Protein AF-B3QSM3-F1 (afdb_monomer)

Nearest PDB structures (foldseek):
  4ilo-assembly1_A  TM=9.867E-01  e=3.973E+00  Chlamydia trachomatis L2/434/Bu
  3k6c-assembly1_J  TM=7.229E-01  e=2.613E+00  Nitrosomonas europaea
  3na7-assembly1_A  TM=9.692E-01  e=6.479E+00  Helicobacter pylori NCTC 11638
  5n5f-assembly1_B  TM=9.106E-01  e=6.947E+00  Haliangium ochraceum
  3k6c-assembly1_A  TM=5.207E-01  e=1.212E+00  Nitrosomonas europaea

pLDDT: mean 82.06, std 15.87, range [51.16, 96.12]

Organism: Chloroherpeton thalassium (strain ATCC 35110 / GB-78) (NCBI:txid517418)

Radius of gyration: 25.01 Å; Cα contacts (8 Å, |Δi|>4): 29; chains: 1; bounding box: 56×39×69 Å

Structure (mmCIF, N/CA/C/O backbone):
data_AF-B3QSM3-F1
#
_entry.id   AF-B3QSM3-F1
#
loop_
_atom_site.group_PDB
_atom_site.id
_atom_site.type_symbol
_atom_site.label_atom_id
_atom_site.label_alt_id
_atom_site.label_comp_id
_atom_site.label_asym_id
_atom_site.label_entity_id
_atom_site.label_seq_id
_atom_site.pdbx_PDB_ins_code
_atom_site.Cartn_x
_atom_site.Cartn_y
_atom_site.Cartn_z
_atom_site.occupancy
_atom_site.B_iso_or_equiv
_atom_site.auth_seq_id
_atom_site.auth_comp_id
_atom_site.auth_asym_id
_atom_site.auth_atom_id
_atom_site.pdbx_PDB_model_num
ATOM 1 N N . MET A 1 1 ? -0.540 8.948 -18.909 1.00 60.03 1 MET A N 1
ATOM 2 C CA . MET A 1 1 ? -0.438 8.324 -17.579 1.00 60.03 1 MET A CA 1
ATOM 3 C C . MET A 1 1 ? 0.063 6.921 -17.821 1.00 60.03 1 MET A C 1
ATOM 5 O O . MET A 1 1 ? -0.609 6.199 -18.552 1.00 60.03 1 MET A O 1
ATOM 9 N N . SER A 1 2 ? 1.270 6.604 -17.356 1.00 83.31 2 SER A N 1
ATOM 10 C CA . SER A 1 2 ? 1.852 5.272 -17.561 1.00 83.31 2 SER A CA 1
ATOM 11 C C . SER A 1 2 ? 1.156 4.236 -16.671 1.00 83.31 2 SER A C 1
ATOM 13 O O . SER A 1 2 ? 0.551 4.590 -15.654 1.00 83.31 2 SER A O 1
ATOM 15 N N . ASP A 1 3 ? 1.248 2.952 -17.024 1.00 89.06 3 ASP A N 1
ATOM 16 C CA . ASP A 1 3 ? 0.707 1.862 -16.196 1.00 89.06 3 ASP A CA 1
ATOM 17 C C . ASP A 1 3 ? 1.289 1.895 -14.772 1.00 89.06 3 ASP A C 1
ATOM 19 O O . ASP A 1 3 ? 0.599 1.604 -13.794 1.00 89.06 3 ASP A O 1
ATOM 23 N N . LEU A 1 4 ? 2.545 2.333 -14.634 1.00 88.12 4 LEU A N 1
ATOM 24 C CA . LEU A 1 4 ? 3.203 2.523 -13.346 1.00 88.12 4 LEU A CA 1
ATOM 25 C C . LEU A 1 4 ? 2.542 3.631 -12.514 1.00 88.12 4 LEU A C 1
ATOM 27 O O . LEU A 1 4 ? 2.291 3.444 -11.325 1.00 88.12 4 LEU A O 1
ATOM 31 N N . GLU A 1 5 ? 2.202 4.765 -13.128 1.00 88.50 5 GLU A N 1
ATOM 32 C CA . GLU A 1 5 ? 1.496 5.854 -12.447 1.00 88.50 5 GLU A CA 1
ATOM 33 C C . GLU A 1 5 ? 0.082 5.456 -12.016 1.00 88.50 5 GLU A C 1
ATOM 35 O O . GLU A 1 5 ? -0.349 5.817 -10.918 1.00 88.50 5 GLU A O 1
ATOM 40 N N . ALA A 1 6 ? -0.623 4.678 -12.842 1.00 92.56 6 ALA A N 1
ATOM 41 C CA . ALA A 1 6 ? -1.932 4.134 -12.493 1.00 92.56 6 ALA A CA 1
ATOM 42 C C . ALA A 1 6 ? -1.841 3.166 -11.300 1.00 92.56 6 ALA A C 1
ATOM 44 O O . ALA A 1 6 ? -2.650 3.249 -10.373 1.00 92.56 6 ALA A O 1
ATOM 45 N N . ASN A 1 7 ? -0.818 2.306 -11.275 1.00 91.94 7 ASN A N 1
ATOM 46 C CA . ASN A 1 7 ? -0.565 1.390 -10.162 1.00 91.94 7 ASN A CA 1
ATOM 47 C C . ASN A 1 7 ? -0.221 2.137 -8.865 1.00 91.94 7 ASN A C 1
ATOM 49 O O . ASN A 1 7 ? -0.756 1.807 -7.808 1.00 91.94 7 ASN A O 1
ATOM 53 N N . ILE A 1 8 ? 0.613 3.181 -8.935 1.00 92.69 8 ILE A N 1
ATOM 54 C CA . ILE A 1 8 ? 0.935 4.027 -7.775 1.00 92.69 8 ILE A CA 1
ATOM 55 C C . ILE A 1 8 ? -0.334 4.691 -7.222 1.00 92.69 8 ILE A C 1
ATOM 57 O O . ILE A 1 8 ? -0.558 4.683 -6.009 1.00 92.69 8 ILE A O 1
ATOM 61 N N . ALA A 1 9 ? -1.187 5.235 -8.095 1.00 93.31 9 ALA A N 1
ATOM 62 C CA . ALA A 1 9 ? -2.442 5.859 -7.686 1.00 93.31 9 ALA A CA 1
ATOM 63 C C . ALA A 1 9 ? -3.395 4.856 -7.009 1.00 93.31 9 ALA A C 1
ATOM 65 O O . ALA A 1 9 ? -3.973 5.174 -5.969 1.00 93.31 9 ALA A O 1
ATOM 66 N N . ALA A 1 10 ? -3.516 3.639 -7.549 1.00 94.81 10 ALA A N 1
ATOM 67 C CA . ALA A 1 10 ? -4.346 2.583 -6.971 1.00 94.81 10 ALA A CA 1
ATOM 68 C C . ALA A 1 10 ? -3.858 2.161 -5.574 1.00 94.81 10 ALA A C 1
ATOM 70 O O . ALA A 1 10 ? -4.646 2.102 -4.631 1.00 94.81 10 ALA A O 1
ATOM 71 N N . VAL A 1 11 ? -2.548 1.952 -5.412 1.00 94.62 11 VAL A N 1
ATOM 72 C CA . VAL A 1 11 ? -1.935 1.601 -4.120 1.00 94.62 11 VAL A CA 1
ATOM 73 C C . VAL A 1 11 ? -2.159 2.706 -3.078 1.00 94.62 11 VAL A C 1
ATOM 75 O O . VAL A 1 11 ? -2.448 2.414 -1.917 1.00 94.62 11 VAL A O 1
ATOM 78 N N . MET A 1 12 ? -2.093 3.980 -3.476 1.00 94.06 12 MET A N 1
ATOM 79 C CA . MET A 1 12 ? -2.361 5.113 -2.579 1.00 94.06 12 MET A CA 1
ATOM 80 C C . MET A 1 12 ? -3.830 5.215 -2.146 1.00 94.06 12 MET A C 1
ATOM 82 O O . MET A 1 12 ? -4.110 5.577 -0.994 1.00 94.06 12 MET A O 1
ATOM 86 N N . ASP A 1 13 ? -4.771 4.882 -3.031 1.00 96.06 13 ASP A N 1
ATOM 87 C CA . ASP A 1 13 ? -6.196 4.825 -2.689 1.00 96.06 13 ASP A CA 1
ATOM 88 C C . ASP A 1 13 ? -6.475 3.693 -1.687 1.00 96.06 13 ASP A C 1
ATOM 90 O O . ASP A 1 13 ? -7.096 3.912 -0.639 1.00 96.06 13 ASP A O 1
ATOM 94 N N . GLU A 1 14 ? -5.910 2.506 -1.929 1.00 95.81 14 GLU A N 1
ATOM 95 C CA . GLU A 1 14 ? -6.007 1.373 -1.004 1.00 95.81 14 GLU A CA 1
ATOM 96 C C . GLU A 1 14 ? -5.388 1.683 0.365 1.00 95.81 14 GLU A C 1
ATOM 98 O O . GLU A 1 14 ? -5.995 1.379 1.397 1.00 95.81 14 GLU A O 1
ATOM 103 N N . LEU A 1 15 ? -4.228 2.350 0.399 1.00 95.12 15 LEU A N 1
ATOM 104 C CA . LEU A 1 15 ? -3.571 2.776 1.638 1.00 95.12 15 LEU A CA 1
ATOM 105 C C . LEU A 1 15 ? -4.473 3.715 2.444 1.00 95.12 15 LEU A C 1
ATOM 107 O O . LEU A 1 15 ? -4.678 3.530 3.648 1.00 95.12 15 LEU A O 1
ATOM 111 N N . THR A 1 16 ? -5.040 4.715 1.769 1.00 95.75 16 THR A N 1
ATOM 112 C CA . THR A 1 16 ? -5.945 5.697 2.374 1.00 95.75 16 THR A CA 1
ATOM 113 C C . THR A 1 16 ? -7.180 5.017 2.954 1.00 95.75 16 THR A C 1
ATOM 115 O O . THR A 1 16 ? -7.571 5.288 4.096 1.00 95.75 16 THR A O 1
ATOM 118 N N . ARG A 1 17 ? -7.768 4.080 2.205 1.00 96.12 17 ARG A N 1
ATOM 119 C CA . ARG A 1 17 ? -8.928 3.308 2.646 1.00 96.12 17 ARG A CA 1
ATOM 120 C C . ARG A 1 17 ? -8.600 2.425 3.849 1.00 96.12 17 ARG A C 1
ATOM 122 O O . ARG A 1 17 ? -9.338 2.460 4.833 1.00 96.12 17 ARG A O 1
ATOM 129 N N . ALA A 1 18 ? -7.488 1.693 3.815 1.00 95.12 18 ALA A N 1
ATOM 130 C CA . ALA A 1 18 ? -7.057 0.837 4.918 1.00 95.12 18 ALA A CA 1
ATOM 131 C C . ALA A 1 18 ? -6.819 1.642 6.208 1.00 95.12 18 ALA A C 1
ATOM 133 O O . ALA A 1 18 ? -7.280 1.241 7.276 1.00 95.12 18 ALA A O 1
ATOM 134 N N . MET A 1 19 ? -6.187 2.818 6.118 1.00 94.69 19 MET A N 1
ATOM 135 C CA . MET A 1 19 ? -6.012 3.719 7.266 1.00 94.69 19 MET A CA 1
ATOM 136 C C . MET A 1 19 ? -7.346 4.259 7.803 1.00 94.69 19 MET A C 1
ATOM 138 O O . MET A 1 19 ? -7.526 4.378 9.019 1.00 94.69 19 MET A O 1
ATOM 142 N N . ALA A 1 20 ? -8.297 4.578 6.921 1.00 95.69 20 ALA A N 1
ATOM 143 C CA . ALA A 1 20 ? -9.620 5.040 7.328 1.00 95.69 20 ALA A CA 1
ATOM 144 C C . ALA A 1 20 ? -10.404 3.949 8.076 1.00 95.69 20 ALA A C 1
ATOM 146 O O . ALA A 1 20 ? -10.996 4.236 9.118 1.00 95.69 20 ALA A O 1
ATOM 147 N N . GLU A 1 21 ? -10.379 2.707 7.587 1.00 94.88 21 GLU A N 1
ATOM 148 C CA . GLU A 1 21 ? -11.022 1.569 8.254 1.00 94.88 21 GLU A CA 1
ATOM 149 C C . GLU A 1 21 ? -10.331 1.218 9.577 1.00 94.88 21 GLU A C 1
ATOM 151 O O . GLU A 1 21 ? -10.996 1.052 10.601 1.00 94.88 21 GLU A O 1
ATOM 156 N N . MET A 1 22 ? -8.996 1.247 9.616 1.00 94.12 22 MET A N 1
ATOM 157 C CA . MET A 1 22 ? -8.222 1.084 10.850 1.00 94.12 22 MET A CA 1
ATOM 158 C C . MET A 1 22 ? -8.629 2.086 11.936 1.00 94.12 22 MET A C 1
ATOM 160 O O . MET A 1 22 ? -8.720 1.733 13.112 1.00 94.12 22 MET A O 1
ATOM 164 N N . LYS A 1 23 ? -8.853 3.350 11.551 1.00 93.81 23 LYS A N 1
ATOM 165 C CA . LYS A 1 23 ? -9.249 4.426 12.469 1.00 93.81 2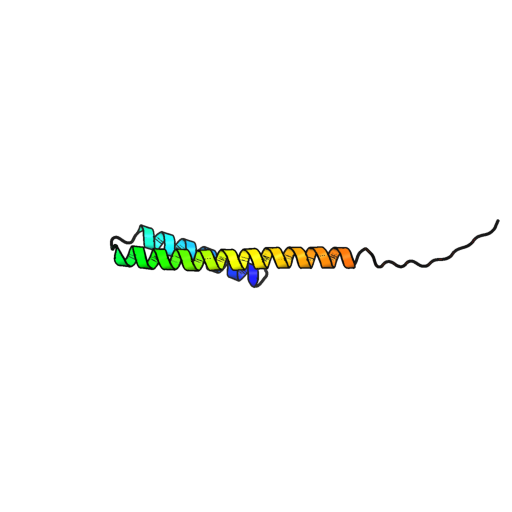3 LYS A CA 1
ATOM 166 C C . LYS A 1 23 ? -10.675 4.248 12.993 1.00 93.81 23 LYS A C 1
ATOM 168 O O . LYS A 1 23 ? -10.956 4.665 14.115 1.00 93.81 23 LYS A O 1
ATOM 173 N N . LYS A 1 24 ? -11.569 3.671 12.186 1.00 94.44 24 LYS A N 1
ATOM 174 C CA . LYS A 1 24 ? -12.962 3.389 12.565 1.00 94.44 24 LYS A CA 1
ATOM 175 C C . LYS A 1 24 ? -13.099 2.119 13.399 1.00 94.44 24 LYS A C 1
ATOM 177 O O . LYS A 1 24 ? -14.040 2.024 14.183 1.00 94.44 24 LYS A O 1
ATOM 182 N N . SER A 1 25 ? -12.193 1.157 13.231 1.00 93.19 25 SER A N 1
ATOM 183 C CA . SER A 1 25 ? -12.269 -0.115 13.939 1.00 93.19 25 SER A CA 1
ATOM 184 C C . SER A 1 25 ? -12.113 0.072 15.451 1.00 93.19 25 SER A C 1
ATOM 186 O O . SER A 1 25 ? -11.175 0.702 15.946 1.00 93.19 25 SER A O 1
ATOM 188 N N . THR A 1 26 ? -13.045 -0.513 16.200 1.00 92.31 26 THR A N 1
ATOM 189 C CA . THR A 1 26 ? -13.035 -0.560 17.668 1.00 92.31 26 THR A CA 1
ATOM 190 C C . THR A 1 26 ? -12.469 -1.875 18.203 1.00 92.31 26 THR A C 1
ATOM 192 O O . THR A 1 26 ? -12.284 -2.014 19.411 1.00 92.31 26 THR A O 1
ATOM 195 N N . ASN A 1 27 ? -12.202 -2.846 17.325 1.00 95.75 27 ASN A N 1
ATOM 196 C CA . ASN A 1 27 ? -11.675 -4.156 17.678 1.00 95.75 27 ASN A CA 1
ATOM 197 C C . ASN A 1 27 ? -10.145 -4.165 17.512 1.00 95.75 27 ASN A C 1
ATOM 199 O O . ASN A 1 27 ? -9.613 -3.774 16.476 1.00 95.75 27 ASN A O 1
ATOM 203 N N . LEU A 1 28 ? -9.422 -4.607 18.545 1.00 93.19 28 LEU A N 1
ATOM 204 C CA . LEU A 1 28 ? -7.959 -4.668 18.516 1.00 93.19 28 LEU A CA 1
ATOM 205 C C . LEU A 1 28 ? -7.430 -5.609 17.422 1.00 93.19 28 LEU A C 1
ATOM 207 O O . LEU A 1 28 ? -6.434 -5.286 16.783 1.00 93.19 28 LEU A O 1
ATOM 211 N N . GLU A 1 29 ? -8.090 -6.743 17.198 1.00 96.00 29 GLU A N 1
ATOM 212 C CA . GLU A 1 29 ? -7.700 -7.725 16.186 1.00 96.00 29 GLU A CA 1
ATOM 213 C C . GLU A 1 29 ? -7.857 -7.158 14.771 1.00 96.0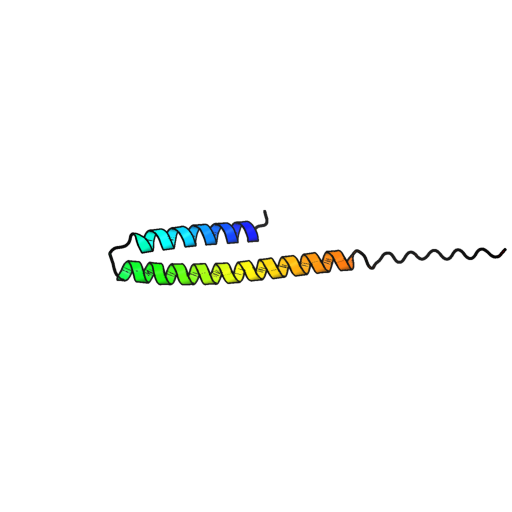0 29 GLU A C 1
ATOM 215 O O . GLU A 1 29 ? -6.925 -7.220 13.975 1.00 96.00 29 GLU A O 1
ATOM 220 N N . GLU A 1 30 ? -8.982 -6.502 14.485 1.00 94.19 30 GLU A N 1
ATOM 221 C CA . GLU A 1 30 ? -9.193 -5.797 13.215 1.00 94.19 30 GLU A CA 1
ATOM 222 C C . GLU A 1 30 ? -8.183 -4.659 13.025 1.00 94.19 30 GLU A C 1
ATOM 224 O O . GLU A 1 30 ? -7.600 -4.520 11.951 1.00 94.19 30 GLU A O 1
ATOM 229 N N . ARG A 1 31 ? -7.908 -3.859 14.068 1.00 94.75 31 ARG A N 1
ATOM 230 C CA . ARG A 1 31 ? -6.872 -2.814 14.001 1.00 94.75 31 ARG A CA 1
ATOM 231 C C . ARG A 1 31 ? -5.496 -3.399 13.695 1.00 94.75 31 ARG A C 1
ATOM 233 O O . ARG A 1 31 ? -4.753 -2.787 12.935 1.00 94.75 31 ARG A O 1
ATOM 240 N N . LEU A 1 32 ? -5.149 -4.560 14.251 1.00 95.69 32 LEU A N 1
ATOM 241 C CA . LEU A 1 32 ? -3.896 -5.253 13.933 1.00 95.69 32 LEU A CA 1
ATOM 242 C C . LEU A 1 32 ? -3.871 -5.736 12.479 1.00 95.69 32 LEU A C 1
ATOM 244 O O . LEU A 1 32 ? -2.874 -5.516 11.796 1.00 95.69 32 LEU A O 1
ATOM 248 N N . GLN A 1 33 ? -4.967 -6.311 11.982 1.00 96.06 33 GLN A N 1
ATOM 249 C CA . GLN A 1 33 ? -5.078 -6.735 10.582 1.00 96.06 33 GLN A CA 1
ATOM 250 C C . GLN A 1 33 ? -4.914 -5.551 9.620 1.00 96.06 33 GLN A C 1
ATOM 252 O O . GLN A 1 33 ? -4.092 -5.612 8.704 1.00 96.06 33 GLN A O 1
ATOM 257 N N . TYR A 1 34 ? -5.611 -4.436 9.869 1.00 95.75 34 TYR A N 1
ATOM 258 C CA . TYR A 1 34 ? -5.425 -3.215 9.085 1.00 95.75 34 TYR A CA 1
ATOM 259 C C . TYR A 1 34 ? -4.007 -2.648 9.222 1.00 95.75 34 TYR A C 1
ATOM 261 O O . TYR A 1 34 ? -3.483 -2.109 8.255 1.00 95.75 34 TYR A O 1
ATOM 269 N N . SER A 1 35 ? -3.345 -2.807 10.374 1.00 94.50 35 SER A N 1
ATOM 270 C CA . SER A 1 35 ? -1.952 -2.372 10.558 1.00 94.50 35 SER A CA 1
ATOM 271 C C . SER A 1 35 ? -1.002 -3.136 9.649 1.00 94.50 35 SER A C 1
ATOM 273 O O . SER A 1 35 ? -0.113 -2.538 9.045 1.00 94.50 35 SER A O 1
ATOM 275 N N . THR A 1 36 ? -1.177 -4.455 9.566 1.00 96.06 36 THR A N 1
ATOM 276 C CA . THR A 1 36 ? -0.403 -5.312 8.667 1.00 96.06 36 THR A CA 1
ATOM 277 C C . THR A 1 36 ? -0.680 -4.952 7.214 1.00 96.06 36 THR A C 1
ATOM 279 O O . THR A 1 36 ? 0.258 -4.827 6.433 1.00 96.06 36 THR A O 1
ATOM 282 N N . LEU A 1 37 ? -1.947 -4.721 6.863 1.00 95.50 37 LEU A N 1
ATOM 283 C CA . LEU A 1 37 ? -2.331 -4.318 5.514 1.00 95.50 37 LEU A CA 1
ATOM 284 C C . LEU A 1 37 ? -1.695 -2.978 5.115 1.00 95.50 37 LEU A C 1
ATOM 286 O O . LEU A 1 37 ? -1.061 -2.897 4.070 1.00 95.50 37 LEU A O 1
ATOM 290 N N . VAL A 1 38 ? -1.793 -1.955 5.970 1.00 95.31 38 VAL A N 1
ATOM 291 C CA . VAL A 1 38 ? -1.177 -0.634 5.754 1.00 95.31 38 VAL A CA 1
ATOM 292 C C . VAL A 1 38 ? 0.328 -0.759 5.534 1.00 95.31 38 VAL A C 1
ATOM 294 O O . VAL A 1 38 ? 0.862 -0.130 4.625 1.00 95.31 38 VAL A O 1
ATOM 297 N N . LYS A 1 39 ? 1.013 -1.595 6.325 1.00 95.19 39 LYS A N 1
ATOM 298 C CA . LYS A 1 39 ? 2.447 -1.839 6.146 1.00 95.19 39 LYS A CA 1
ATOM 299 C C . LYS A 1 39 ? 2.745 -2.456 4.776 1.00 95.19 39 LYS A C 1
ATOM 301 O O . LYS A 1 39 ? 3.580 -1.928 4.055 1.00 95.19 39 LYS A O 1
ATOM 306 N N . ASN A 1 40 ? 2.029 -3.512 4.395 1.00 95.44 40 ASN A N 1
ATOM 307 C CA . ASN A 1 40 ? 2.257 -4.191 3.118 1.00 95.44 40 ASN A CA 1
ATOM 308 C C . ASN A 1 40 ? 2.006 -3.266 1.914 1.00 95.44 40 ASN A C 1
ATOM 310 O O . ASN A 1 40 ? 2.772 -3.279 0.955 1.00 95.44 40 ASN A O 1
ATOM 314 N N . ILE A 1 41 ? 0.953 -2.444 1.972 1.00 94.06 41 ILE A N 1
ATOM 315 C CA . ILE A 1 41 ? 0.640 -1.465 0.922 1.00 94.06 41 ILE A CA 1
ATOM 316 C C . ILE A 1 41 ? 1.716 -0.367 0.875 1.00 94.06 41 ILE A C 1
ATOM 318 O O . ILE A 1 41 ? 2.144 0.030 -0.207 1.00 94.06 41 ILE A O 1
ATOM 322 N N . SER A 1 42 ? 2.200 0.095 2.033 1.00 93.44 42 SER A N 1
ATOM 323 C CA . SER A 1 42 ? 3.303 1.061 2.109 1.00 93.44 42 SER A CA 1
ATOM 324 C C . SER A 1 42 ? 4.595 0.515 1.494 1.00 93.44 42 SER A C 1
ATOM 326 O O . SER A 1 42 ? 5.282 1.251 0.788 1.00 93.44 42 SER A O 1
ATOM 328 N N . ASP A 1 43 ? 4.924 -0.754 1.742 1.00 94.38 43 ASP A N 1
ATOM 329 C CA . ASP A 1 43 ? 6.100 -1.404 1.156 1.00 94.38 43 ASP A CA 1
ATOM 330 C C . ASP A 1 43 ? 5.959 -1.483 -0.380 1.00 94.38 43 ASP A C 1
ATOM 332 O O . ASP A 1 43 ? 6.882 -1.119 -1.109 1.00 94.38 43 ASP A O 1
ATOM 336 N N . ALA A 1 44 ? 4.772 -1.844 -0.888 1.00 93.50 44 ALA A N 1
ATOM 337 C CA . ALA A 1 44 ? 4.487 -1.860 -2.327 1.00 93.50 44 ALA A CA 1
ATOM 338 C C . ALA A 1 44 ? 4.603 -0.466 -2.973 1.00 93.50 44 ALA A C 1
ATOM 340 O O . ALA A 1 44 ? 5.187 -0.326 -4.048 1.00 93.50 44 ALA A O 1
ATOM 341 N N . TYR A 1 45 ? 4.098 0.580 -2.308 1.00 92.69 45 TYR A N 1
ATOM 342 C CA . TYR A 1 45 ? 4.231 1.963 -2.774 1.00 92.69 45 TYR A CA 1
ATOM 343 C C . TYR A 1 45 ? 5.699 2.387 -2.910 1.00 92.69 45 TYR A C 1
ATOM 345 O O . TYR A 1 45 ? 6.072 3.015 -3.904 1.00 92.69 45 TYR A O 1
ATOM 353 N N . GLN A 1 46 ? 6.545 2.028 -1.938 1.00 91.88 46 GLN A N 1
ATOM 354 C CA . GLN A 1 46 ? 7.977 2.329 -1.995 1.00 91.88 46 GLN A CA 1
ATOM 355 C C . GLN A 1 46 ? 8.650 1.643 -3.186 1.00 91.88 46 GLN A C 1
ATOM 357 O O . GLN A 1 46 ? 9.377 2.306 -3.923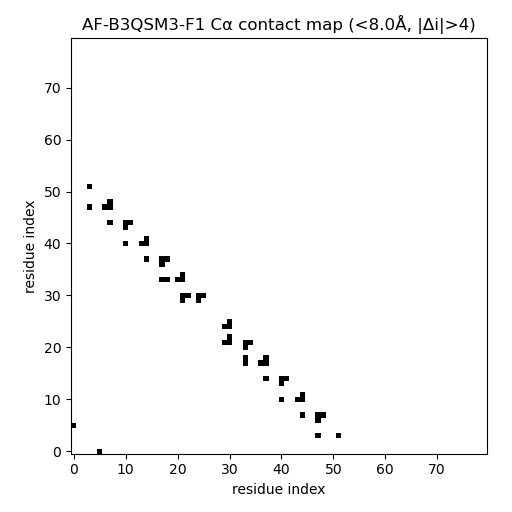 1.00 91.88 46 GLN A O 1
ATOM 362 N N . THR A 1 47 ? 8.361 0.360 -3.427 1.00 93.19 47 THR A N 1
ATOM 363 C CA . THR A 1 47 ? 8.896 -0.369 -4.587 1.00 93.19 47 THR A CA 1
ATOM 364 C C . THR A 1 47 ? 8.484 0.274 -5.911 1.00 93.19 47 THR A C 1
ATOM 366 O O . THR A 1 47 ? 9.330 0.479 -6.777 1.00 93.19 47 THR 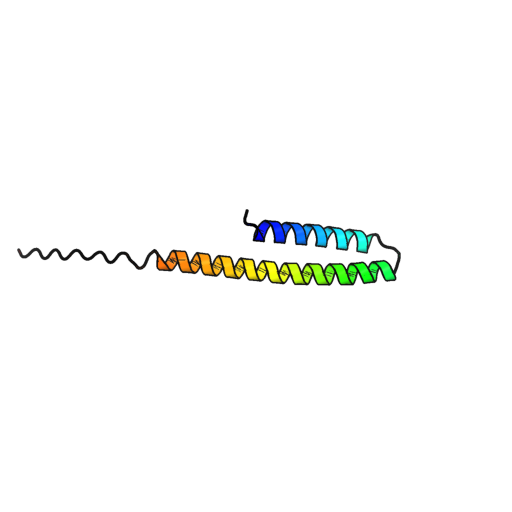A O 1
ATOM 369 N N . LEU A 1 48 ? 7.209 0.647 -6.068 1.00 90.62 48 LEU A N 1
ATOM 370 C CA . LEU A 1 48 ? 6.730 1.293 -7.296 1.00 90.62 48 LEU A CA 1
ATOM 371 C C . LEU A 1 48 ? 7.334 2.690 -7.496 1.00 90.62 48 LEU A C 1
ATOM 373 O O . LEU A 1 48 ? 7.618 3.082 -8.624 1.00 90.62 48 LEU A O 1
ATOM 377 N N . THR A 1 49 ? 7.557 3.435 -6.412 1.00 88.38 49 THR A N 1
ATOM 378 C CA . THR A 1 49 ? 8.191 4.761 -6.477 1.00 88.38 49 THR A CA 1
ATOM 379 C C . THR A 1 49 ? 9.659 4.656 -6.892 1.00 88.38 49 THR A C 1
ATOM 381 O O . THR A 1 49 ? 10.118 5.463 -7.692 1.00 88.38 49 THR A O 1
ATOM 384 N N . MET A 1 50 ? 10.384 3.648 -6.395 1.00 90.88 50 MET A N 1
ATOM 385 C CA . MET A 1 50 ? 11.754 3.365 -6.842 1.00 90.88 50 MET A CA 1
ATOM 386 C C . MET A 1 50 ? 11.782 3.010 -8.329 1.00 90.88 50 MET A C 1
ATOM 388 O O . MET A 1 50 ? 12.522 3.635 -9.073 1.00 90.88 50 MET A O 1
ATOM 392 N N . ALA A 1 51 ? 10.892 2.120 -8.781 1.00 87.38 51 ALA A N 1
ATOM 393 C CA . ALA A 1 51 ? 10.779 1.784 -10.200 1.00 87.38 51 ALA A CA 1
ATOM 394 C C . ALA A 1 51 ? 10.457 3.007 -11.078 1.00 87.38 51 ALA A C 1
ATOM 396 O O . ALA A 1 51 ? 10.929 3.093 -12.206 1.00 87.38 51 ALA A O 1
ATOM 397 N N . LYS A 1 52 ? 9.675 3.971 -10.568 1.00 86.38 52 LYS A N 1
ATOM 398 C CA . LYS A 1 52 ? 9.392 5.220 -11.289 1.00 86.38 52 LYS A CA 1
ATOM 399 C C . LYS A 1 52 ? 10.635 6.098 -11.393 1.00 86.38 52 LYS A C 1
ATOM 401 O O . LYS A 1 52 ? 10.854 6.703 -12.433 1.00 86.38 52 LYS A O 1
ATOM 406 N N . ASN A 1 53 ? 11.421 6.183 -10.323 1.00 82.94 53 ASN A N 1
ATOM 407 C CA . ASN A 1 53 ? 12.676 6.926 -10.344 1.00 82.94 53 ASN A CA 1
ATOM 408 C C . ASN A 1 53 ? 13.695 6.294 -11.296 1.00 82.94 53 ASN A C 1
ATOM 410 O O . ASN A 1 53 ? 14.359 7.041 -12.000 1.00 82.94 53 ASN A O 1
ATOM 414 N N . ASP A 1 54 ? 13.781 4.964 -11.350 1.00 80.56 54 ASP A N 1
ATOM 415 C CA . ASP A 1 54 ? 14.663 4.265 -12.291 1.00 80.56 54 ASP A CA 1
ATOM 416 C C . ASP A 1 54 ? 14.226 4.516 -13.746 1.00 80.56 54 ASP A C 1
ATOM 418 O O . ASP A 1 54 ? 15.061 4.880 -14.561 1.00 80.56 54 ASP A O 1
ATOM 422 N N . GLN A 1 55 ? 12.919 4.456 -14.054 1.00 77.62 55 GLN A N 1
ATOM 423 C CA . GLN A 1 55 ? 12.404 4.834 -15.384 1.00 77.62 55 GLN A CA 1
ATOM 424 C C . GLN A 1 55 ? 12.757 6.275 -15.764 1.00 77.62 55 GLN A C 1
ATOM 426 O O . GLN A 1 55 ? 13.153 6.524 -16.890 1.00 77.62 55 GLN A O 1
ATOM 431 N N . MET A 1 56 ? 12.647 7.223 -14.827 1.00 70.88 56 MET A N 1
ATOM 432 C CA . MET A 1 56 ? 13.013 8.616 -15.104 1.00 70.88 56 MET A CA 1
ATOM 433 C C . MET A 1 56 ? 14.518 8.798 -15.342 1.00 70.88 56 MET A C 1
ATOM 435 O O . MET A 1 56 ? 14.886 9.703 -16.077 1.00 70.88 56 MET A O 1
ATOM 439 N N . MET A 1 57 ? 15.373 7.970 -14.733 1.00 71.50 57 MET A N 1
ATOM 440 C CA . MET A 1 57 ? 16.820 7.989 -14.982 1.00 71.50 57 MET A CA 1
ATOM 441 C C . MET A 1 57 ? 17.184 7.334 -16.319 1.00 71.50 57 MET A C 1
ATOM 443 O O . MET A 1 57 ? 18.095 7.812 -16.983 1.00 71.50 57 MET A O 1
ATOM 447 N N . ASP A 1 58 ? 16.487 6.263 -16.710 1.00 68.44 58 ASP A N 1
ATOM 448 C CA . ASP A 1 58 ? 16.665 5.622 -18.019 1.00 68.44 58 ASP A CA 1
ATOM 449 C C . ASP A 1 58 ? 16.203 6.557 -19.150 1.00 68.44 58 ASP A C 1
ATOM 451 O O . ASP A 1 58 ?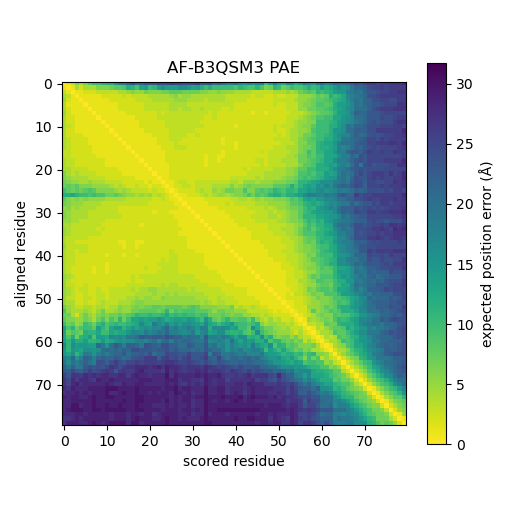 16.950 6.758 -20.104 1.00 68.44 58 ASP A O 1
ATOM 455 N N . ASP A 1 59 ? 15.037 7.202 -19.002 1.00 64.44 59 ASP A N 1
ATOM 456 C CA . ASP A 1 59 ? 14.539 8.209 -19.952 1.00 64.44 59 ASP A CA 1
ATOM 457 C C . ASP A 1 59 ? 15.507 9.411 -20.049 1.00 64.44 59 ASP A C 1
ATOM 459 O O . ASP A 1 59 ? 15.741 9.938 -21.132 1.00 64.44 59 ASP A O 1
ATOM 463 N N . GLU A 1 60 ? 16.096 9.845 -18.923 1.00 62.50 60 GLU A N 1
ATOM 464 C CA . GLU A 1 60 ? 17.106 10.914 -18.907 1.00 62.50 60 GLU A CA 1
ATOM 465 C C . GLU A 1 60 ? 18.433 10.465 -19.535 1.00 62.50 60 GLU A C 1
ATOM 467 O O . GLU A 1 60 ? 19.127 11.295 -20.091 1.00 62.50 60 GLU A O 1
ATOM 472 N N . LEU A 1 61 ? 18.812 9.187 -19.502 1.00 57.25 61 LEU A N 1
ATOM 473 C CA . LEU A 1 61 ? 20.018 8.707 -20.191 1.00 57.25 61 LEU A CA 1
ATOM 474 C C . LEU A 1 61 ? 19.812 8.581 -21.706 1.00 57.25 61 LEU A C 1
ATOM 476 O O . LEU A 1 61 ? 20.722 8.912 -22.462 1.00 57.25 61 LEU A O 1
ATOM 480 N N . GLU A 1 62 ? 18.630 8.143 -22.143 1.00 58.69 62 GLU A N 1
AT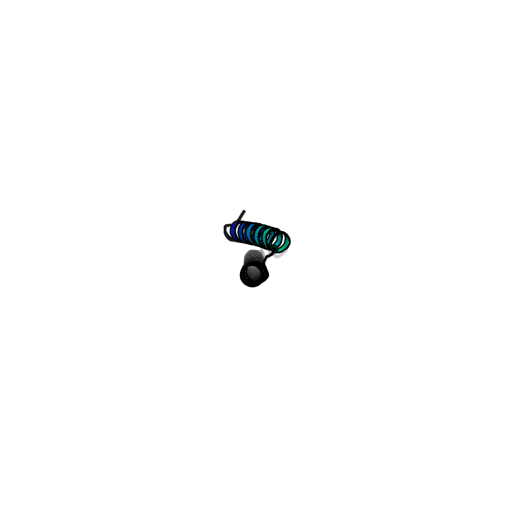OM 481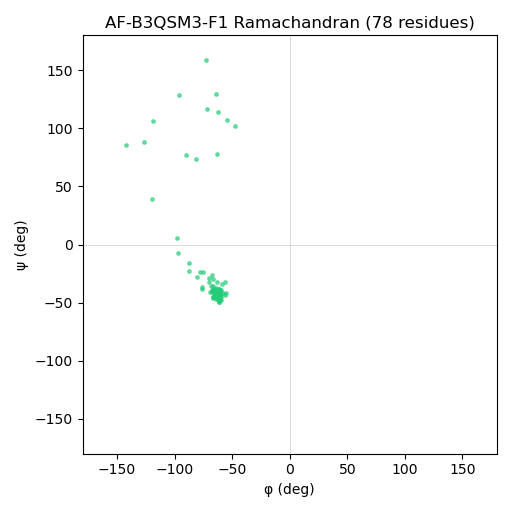 C CA . GLU A 1 62 ? 18.282 8.004 -23.565 1.00 58.69 62 GLU A CA 1
ATOM 482 C C . GLU A 1 62 ? 18.278 9.377 -24.275 1.00 58.69 62 GLU A C 1
ATOM 484 O O . GLU A 1 62 ? 18.799 9.498 -25.382 1.00 58.69 62 GLU A O 1
ATOM 489 N N . ASP A 1 63 ? 17.821 10.438 -23.593 1.00 57.34 63 ASP A N 1
ATOM 490 C CA . ASP A 1 63 ? 17.810 11.823 -24.110 1.00 57.34 63 ASP A CA 1
ATOM 491 C C . ASP A 1 63 ? 19.232 12.413 -24.278 1.00 57.34 63 ASP A C 1
ATOM 493 O O . ASP A 1 63 ? 19.457 13.271 -25.126 1.00 57.34 63 ASP A O 1
ATOM 497 N N . TRP A 1 64 ? 20.224 11.942 -23.507 1.00 58.31 64 TRP A N 1
ATOM 498 C CA . TRP A 1 64 ? 21.624 12.386 -23.640 1.00 58.31 64 TRP A CA 1
ATOM 499 C C . TRP A 1 64 ? 22.413 11.564 -24.670 1.00 58.31 64 TRP A C 1
ATOM 501 O O . TRP A 1 64 ? 23.414 12.052 -25.190 1.00 58.31 64 TRP A O 1
ATOM 511 N N . GLU A 1 65 ? 21.991 10.333 -24.982 1.00 56.75 65 GLU A N 1
ATOM 512 C CA . GLU A 1 65 ? 22.596 9.526 -26.053 1.00 56.75 65 GLU A CA 1
ATOM 513 C C . GLU A 1 65 ? 22.180 10.004 -27.459 1.00 56.75 65 GLU A C 1
ATOM 515 O O . GLU A 1 65 ? 22.928 9.787 -28.414 1.00 56.75 65 GLU A O 1
ATOM 520 N N . GLU A 1 66 ? 21.035 10.683 -27.602 1.00 53.91 66 GLU A N 1
ATOM 521 C CA . GLU A 1 66 ? 20.591 11.251 -28.887 1.00 53.91 66 GLU A CA 1
ATOM 522 C C . GLU A 1 66 ? 21.305 12.568 -29.267 1.00 53.91 66 GLU A C 1
ATOM 524 O O . GLU A 1 66 ? 21.422 12.857 -30.459 1.00 53.91 66 GLU A O 1
ATOM 529 N N . ASP A 1 67 ? 21.843 13.329 -28.305 1.00 53.41 67 ASP A N 1
ATOM 530 C CA . ASP A 1 67 ? 22.495 14.63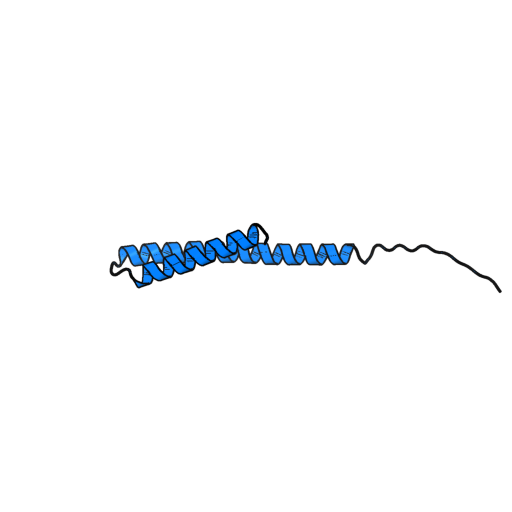3 -28.553 1.00 53.41 67 ASP A CA 1
ATOM 531 C C . ASP A 1 67 ? 24.004 14.538 -28.900 1.00 53.41 67 ASP A C 1
ATOM 533 O O . ASP A 1 67 ? 24.571 15.484 -29.447 1.00 53.41 67 ASP A O 1
ATOM 537 N N . ASP A 1 68 ? 24.669 13.402 -28.642 1.00 55.69 68 ASP A N 1
ATOM 538 C CA . ASP A 1 68 ? 26.117 13.212 -28.881 1.00 55.69 68 ASP A CA 1
ATOM 539 C C . ASP A 1 68 ? 26.448 12.492 -30.218 1.00 55.69 68 ASP A C 1
ATOM 541 O O . ASP A 1 68 ? 27.615 12.197 -30.489 1.00 55.69 68 ASP A O 1
ATOM 545 N N . PHE A 1 69 ? 25.455 12.220 -31.081 1.00 51.16 69 PHE A N 1
ATOM 546 C CA . PHE A 1 69 ? 25.641 11.556 -32.389 1.00 51.16 69 PHE A CA 1
ATOM 547 C C . PHE A 1 69 ? 25.191 12.417 -33.591 1.00 51.16 69 PHE A C 1
ATOM 549 O O . PHE A 1 69 ? 24.657 11.902 -34.570 1.00 51.16 69 PHE A O 1
ATOM 556 N N . GLU A 1 70 ? 25.437 13.731 -33.574 1.00 54.91 70 GLU A N 1
ATOM 557 C CA . GLU A 1 70 ? 25.667 14.475 -34.824 1.00 54.91 70 GLU A CA 1
ATOM 558 C C . GLU A 1 70 ? 27.174 14.463 -35.127 1.00 54.91 70 GLU A C 1
ATOM 560 O O . GLU A 1 70 ? 27.891 15.447 -34.940 1.00 54.91 70 GLU A O 1
ATOM 565 N N . ASP A 1 71 ? 27.656 13.319 -35.632 1.00 60.88 71 ASP A N 1
ATOM 566 C CA . ASP A 1 71 ? 28.836 13.269 -36.503 1.00 60.88 71 ASP A CA 1
ATOM 567 C C . ASP A 1 71 ? 28.496 14.049 -37.789 1.00 60.88 71 ASP A C 1
ATOM 569 O O . ASP A 1 71 ? 28.147 13.493 -38.832 1.00 60.88 71 ASP A O 1
ATOM 573 N N . GLY A 1 72 ? 28.539 15.376 -37.690 1.00 52.75 72 GLY A N 1
ATOM 574 C CA . GLY A 1 72 ? 28.614 16.281 -38.825 1.00 52.75 72 GLY A CA 1
ATOM 575 C C . GLY A 1 72 ? 30.057 16.370 -39.305 1.00 52.75 72 GLY A C 1
ATOM 576 O O . GLY A 1 72 ? 30.726 17.375 -39.069 1.00 52.75 72 GLY A O 1
ATOM 577 N N . ASP A 1 73 ? 30.528 15.305 -39.957 1.00 63.09 73 ASP A N 1
ATOM 578 C CA . ASP A 1 73 ? 31.552 15.420 -40.995 1.00 63.09 73 ASP A CA 1
ATOM 579 C C . ASP A 1 73 ? 31.028 16.424 -42.037 1.00 63.09 73 ASP A C 1
ATOM 581 O O . ASP A 1 73 ? 30.123 16.107 -42.803 1.00 63.09 73 ASP A O 1
ATOM 585 N N . ASP A 1 74 ? 31.588 17.627 -42.067 1.00 58.56 74 ASP A N 1
ATOM 586 C CA . ASP A 1 74 ? 31.720 18.396 -43.304 1.00 58.56 74 ASP A CA 1
ATOM 587 C C . ASP A 1 74 ? 33.072 19.119 -43.253 1.00 58.56 74 ASP A C 1
ATOM 589 O O . ASP A 1 74 ? 33.235 20.251 -42.789 1.00 58.56 74 ASP A O 1
ATOM 593 N N . ASP A 1 75 ? 34.076 18.357 -43.687 1.00 63.31 75 ASP A N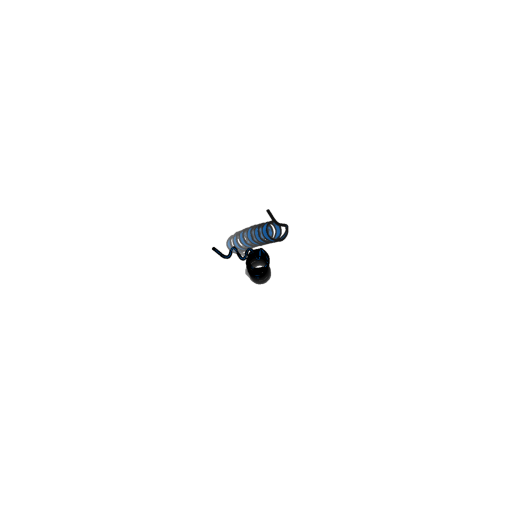 1
ATOM 594 C CA . ASP A 1 75 ? 35.286 18.855 -44.324 1.00 63.31 75 ASP A CA 1
ATOM 595 C C . ASP A 1 75 ? 34.909 19.869 -45.421 1.00 63.31 75 ASP A C 1
ATOM 597 O O . ASP A 1 75 ? 34.581 19.475 -46.535 1.00 63.31 75 ASP A O 1
ATOM 601 N N . ASP A 1 76 ? 35.039 21.168 -45.152 1.00 58.72 76 ASP A N 1
ATOM 602 C CA . ASP A 1 76 ? 35.218 22.175 -46.204 1.00 58.72 76 ASP A CA 1
ATOM 603 C C . ASP A 1 76 ? 36.472 23.008 -45.900 1.00 58.72 76 ASP A C 1
ATOM 605 O O . ASP A 1 76 ? 36.480 24.035 -45.217 1.00 58.72 76 ASP A O 1
ATOM 609 N N . VAL A 1 77 ? 37.584 22.480 -46.410 1.00 66.69 77 VAL A N 1
ATOM 610 C CA . VAL A 1 77 ? 38.800 23.213 -46.760 1.00 66.69 77 VAL A CA 1
ATOM 611 C C . VAL A 1 77 ? 38.463 24.223 -47.858 1.00 66.69 77 VAL A C 1
ATOM 613 O O . VAL A 1 77 ? 38.213 23.819 -48.988 1.00 66.69 77 VAL A O 1
ATOM 616 N N . ASP A 1 78 ? 38.553 25.517 -47.556 1.00 62.66 78 ASP A N 1
ATOM 617 C CA . ASP A 1 78 ? 38.728 26.555 -48.576 1.00 62.66 78 ASP A CA 1
ATOM 618 C C . ASP A 1 78 ? 40.053 27.295 -48.329 1.00 62.66 78 ASP A C 1
ATOM 620 O O . ASP A 1 78 ? 40.215 28.065 -47.378 1.00 62.66 78 ASP A O 1
ATOM 624 N N . ASP A 1 79 ? 41.020 26.984 -49.197 1.00 62.59 79 ASP A N 1
ATOM 625 C CA . ASP A 1 79 ? 42.252 27.734 -49.440 1.00 62.59 79 ASP A CA 1
ATOM 626 C C . ASP A 1 79 ? 41.912 29.034 -50.203 1.00 62.59 79 ASP A C 1
ATOM 628 O O . ASP A 1 79 ? 41.517 28.963 -51.367 1.00 62.59 79 ASP A O 1
ATOM 632 N N . GLU A 1 80 ? 42.163 30.211 -49.610 1.00 58.91 80 GLU A N 1
ATOM 633 C CA . GLU A 1 80 ? 42.482 31.465 -50.334 1.00 58.91 80 GLU A CA 1
ATOM 634 C C . GLU A 1 80 ? 43.535 32.315 -49.600 1.00 58.91 80 GLU A C 1
ATOM 636 O O . GLU A 1 80 ? 43.404 32.549 -48.375 1.00 58.91 80 GLU A O 1
#

Secondary structure (DSSP, 8-state):
--HHHHHHHHHHHHHHHHHHHHHH---HHHHHHHHHHHHHHHHHHHHHHHHHHHHHHHHHHHHHHTTS------------

Foldseek 3Di:
DDPLVVVLVVLVVQLVVLVVVLVVDPDPVSVVVSVVVNVVSVVVNVVSVVVVVVVVVVVVVVVVVVVVPPPPPDDDDDDD

Solvent-accessible surface area (backbone atoms only — not comparable to full-atom values): 4699 Å² total; per-residue (Å²): 131,53,75,66,56,52,50,49,52,51,44,51,52,52,38,53,48,36,52,53,50,34,71,68,47,88,45,71,67,58,30,49,52,30,48,55,49,38,50,55,41,50,53,51,48,51,54,52,51,50,54,50,52,51,51,52,51,52,55,55,49,55,62,56,62,65,70,77,66,75,82,73,84,72,91,76,88,79,91,130

Sequence (80 aa):
MSDLEANIAAVMDELTRAMAEMKKSTNLEERLQYSTLVKNISDAYQTLTMAKNDQMMDDELEDWEEDDFEDGDDDDVDDE

Mean predicted aligned error: 11.3 Å